Protein AF-A0A8B6GH45-F1 (afdb_monomer)

Mean predicted aligned error: 6.78 Å

Sequence (89 aa):
HECANDYVKCRDGIQCINRKHLCDGTKWYSKIDCADNSDEDPEFCKLHACASGHSKCRDGIHCFPDVSLCDGRRHFCPDGSDKNEDFCK

Secondary structure (DSSP, 8-state):
-PPPTTEEE-TTSS-EEEGGGSS-S-GGG----STTSGGG-HHHHHHSPPPTTEEE-TTSS-EEEGGGTTSS---S-TT-GGG-TTT--

Radius of gyration: 13.08 Å; Cα contacts (8 Å, |Δi|>4): 148; chains: 1; bounding box: 29×25×35 Å

Structure (mmCIF, N/CA/C/O backbone):
data_AF-A0A8B6GH45-F1
#
_entry.id   AF-A0A8B6GH45-F1
#
loop_
_atom_site.group_PDB
_atom_site.id
_atom_site.type_symbol
_atom_site.label_atom_id
_atom_site.label_alt_id
_atom_site.label_comp_id
_atom_site.label_asym_id
_atom_site.label_entity_id
_atom_site.label_seq_id
_atom_site.pdbx_PDB_ins_code
_atom_site.Cartn_x
_atom_site.Cartn_y
_atom_site.Cartn_z
_atom_site.occupancy
_atom_site.B_iso_or_equiv
_atom_site.auth_seq_id
_atom_site.auth_comp_id
_atom_site.auth_asym_id
_atom_site.auth_atom_id
_atom_site.pdbx_PDB_model_num
ATOM 1 N N . HIS A 1 1 ? -14.613 -4.875 16.784 1.00 64.88 1 HIS A N 1
ATOM 2 C CA . HIS A 1 1 ? -15.049 -4.230 15.531 1.00 64.88 1 HIS A CA 1
ATOM 3 C C . HIS A 1 1 ? -14.161 -4.750 14.414 1.00 64.88 1 HIS A C 1
ATOM 5 O O . HIS A 1 1 ? -12.942 -4.631 14.532 1.00 64.88 1 HIS A O 1
ATOM 11 N N . GLU A 1 2 ? -14.731 -5.421 13.422 1.00 82.25 2 GLU A N 1
ATOM 12 C CA . GLU A 1 2 ? -14.007 -5.916 12.244 1.00 82.25 2 GLU A CA 1
ATOM 13 C C . GLU A 1 2 ? -14.215 -4.933 11.092 1.00 82.25 2 GLU A C 1
ATOM 15 O O . GLU A 1 2 ? -15.277 -4.318 10.994 1.00 82.25 2 GLU A O 1
ATOM 20 N N . CYS A 1 3 ? -13.184 -4.729 10.272 1.00 89.62 3 CYS A N 1
ATOM 21 C CA . CYS A 1 3 ? -13.317 -3.892 9.085 1.00 89.62 3 CYS A CA 1
ATOM 22 C C . CYS A 1 3 ? -14.143 -4.636 8.024 1.00 89.62 3 CYS A C 1
ATOM 24 O O . CYS A 1 3 ? -14.174 -5.866 8.005 1.00 89.62 3 CYS A O 1
ATOM 26 N N . ALA A 1 4 ? -14.807 -3.892 7.139 1.00 90.25 4 ALA A N 1
ATOM 27 C CA . ALA A 1 4 ? -15.505 -4.478 5.998 1.00 90.25 4 ALA A CA 1
ATOM 28 C C . ALA A 1 4 ? -14.532 -5.219 5.058 1.00 90.25 4 ALA A C 1
ATOM 30 O O . ALA A 1 4 ? -13.317 -5.011 5.106 1.00 90.25 4 ALA A O 1
ATOM 31 N N . ASN A 1 5 ? -15.072 -6.053 4.166 1.00 85.50 5 ASN A N 1
ATOM 32 C CA . ASN A 1 5 ? -14.281 -6.660 3.093 1.00 85.50 5 ASN A CA 1
ATOM 33 C C . ASN A 1 5 ? -13.556 -5.575 2.277 1.00 85.50 5 ASN A C 1
ATOM 35 O O . ASN A 1 5 ? -14.101 -4.492 2.076 1.00 85.50 5 ASN A O 1
ATOM 39 N N . ASP A 1 6 ? -12.319 -5.861 1.862 1.00 88.25 6 ASP A N 1
ATOM 40 C CA . ASP A 1 6 ? -11.387 -4.917 1.218 1.00 88.25 6 ASP A CA 1
ATOM 41 C C . ASP A 1 6 ? -10.908 -3.739 2.087 1.00 88.25 6 ASP A C 1
ATOM 43 O O . ASP A 1 6 ? -10.186 -2.870 1.596 1.00 88.25 6 ASP A O 1
ATOM 47 N N . TYR A 1 7 ? -11.217 -3.724 3.387 1.00 91.94 7 TYR A N 1
ATOM 48 C CA . TYR A 1 7 ? -10.633 -2.781 4.341 1.00 91.94 7 TYR A CA 1
ATOM 49 C C . TYR A 1 7 ? -9.631 -3.469 5.268 1.00 91.94 7 TYR A C 1
ATOM 51 O O . TYR A 1 7 ? -9.798 -4.621 5.672 1.00 91.94 7 TYR A O 1
ATOM 59 N N . VAL A 1 8 ? -8.578 -2.739 5.622 1.00 92.25 8 VAL A N 1
ATOM 60 C CA . VAL A 1 8 ? -7.548 -3.164 6.569 1.00 92.25 8 VAL A CA 1
ATOM 61 C C . VAL A 1 8 ? -7.565 -2.224 7.757 1.00 92.25 8 VAL A C 1
ATOM 63 O O . VAL A 1 8 ? -7.719 -1.012 7.615 1.00 92.25 8 VAL A O 1
ATOM 66 N N . LYS A 1 9 ? -7.450 -2.806 8.946 1.00 93.62 9 LYS A N 1
ATOM 67 C CA . LYS A 1 9 ? -7.367 -2.050 10.186 1.00 93.62 9 LYS A CA 1
ATOM 68 C C . LYS A 1 9 ? -5.942 -1.538 10.357 1.00 93.62 9 LYS A C 1
ATOM 70 O O . LYS A 1 9 ? -5.024 -2.341 10.259 1.00 93.62 9 LYS A O 1
ATOM 75 N N . CYS A 1 10 ? -5.776 -0.253 10.643 1.00 93.19 10 CYS A N 1
ATOM 76 C CA . CYS A 1 10 ? -4.483 0.333 11.001 1.00 93.19 10 CYS A CA 1
ATOM 77 C C . CYS A 1 10 ? -3.896 -0.352 12.247 1.00 93.19 10 CYS A C 1
ATOM 79 O O . CYS A 1 10 ? -4.635 -0.975 13.019 1.00 93.19 10 CYS A O 1
ATOM 81 N N . ARG A 1 11 ? -2.583 -0.229 12.472 1.00 93.19 11 ARG A N 1
ATOM 82 C CA . ARG A 1 11 ? -1.884 -0.910 13.577 1.00 93.19 11 ARG A CA 1
ATOM 83 C C . ARG A 1 11 ? -2.463 -0.550 14.947 1.00 93.19 11 ARG A C 1
ATOM 85 O O . ARG A 1 11 ? -2.644 -1.447 15.765 1.00 93.19 11 ARG A O 1
ATOM 92 N N . ASP A 1 12 ? -2.807 0.715 15.175 1.00 90.75 12 ASP A N 1
ATOM 93 C CA . ASP A 1 12 ? -3.435 1.178 16.424 1.00 90.75 12 ASP A CA 1
ATOM 94 C C . ASP A 1 12 ? -4.876 0.658 16.622 1.00 90.75 12 ASP A C 1
ATOM 96 O O . ASP A 1 12 ? -5.452 0.691 17.706 1.00 90.75 12 ASP A O 1
ATOM 100 N N . GLY A 1 13 ? -5.484 0.113 15.569 1.00 90.56 13 GLY A N 1
ATOM 101 C CA . GLY A 1 13 ? -6.774 -0.554 15.655 1.00 90.56 13 GLY A CA 1
ATOM 102 C C . GLY A 1 13 ? -7.997 0.369 15.604 1.00 90.56 13 GLY A C 1
ATOM 103 O O . GLY A 1 13 ? -9.125 -0.132 15.588 1.00 90.56 13 GLY A O 1
ATOM 104 N N . ILE A 1 14 ? -7.789 1.689 15.562 1.00 90.56 14 ILE A N 1
ATOM 105 C CA . ILE A 1 14 ? -8.850 2.708 15.594 1.00 90.56 14 ILE A CA 1
ATOM 106 C C . ILE A 1 14 ? -9.512 2.905 14.226 1.00 90.56 14 ILE A C 1
ATOM 108 O O . ILE A 1 14 ? -10.731 3.050 14.141 1.00 90.56 14 ILE A O 1
ATOM 112 N N . GLN A 1 15 ? -8.721 2.908 13.153 1.00 92.00 15 GLN A N 1
ATOM 113 C CA . GLN A 1 15 ? -9.178 3.253 11.810 1.00 92.00 15 GLN A CA 1
ATOM 114 C C . GLN A 1 15 ? -9.133 2.041 10.873 1.00 92.00 15 GLN A C 1
ATOM 116 O O . GLN A 1 15 ? -8.249 1.189 10.969 1.00 92.00 15 GLN A O 1
ATOM 121 N N . CYS A 1 16 ? -10.092 1.979 9.951 1.00 93.25 16 CYS A N 1
ATOM 122 C CA . CYS A 1 16 ? -10.070 1.071 8.810 1.00 93.25 16 CYS A CA 1
ATOM 123 C C . CYS A 1 16 ? -9.834 1.889 7.539 1.00 93.25 16 CYS A C 1
ATOM 125 O O . CYS A 1 16 ? -10.557 2.854 7.284 1.00 93.25 16 CYS A O 1
ATOM 127 N N . ILE A 1 17 ? -8.867 1.480 6.729 1.00 91.69 17 ILE A N 1
ATOM 128 C CA . ILE A 1 17 ? -8.567 2.084 5.428 1.00 91.69 17 ILE A CA 1
ATOM 129 C C . ILE A 1 17 ? -8.852 1.080 4.319 1.00 91.69 17 ILE A C 1
ATOM 131 O O . ILE A 1 17 ? -8.878 -0.127 4.559 1.00 91.69 17 ILE A O 1
ATOM 135 N N . ASN A 1 18 ? -9.097 1.559 3.102 1.00 92.12 18 ASN A N 1
ATOM 136 C CA . ASN A 1 18 ? -9.230 0.647 1.971 1.00 92.12 18 ASN A CA 1
ATOM 137 C C . ASN A 1 18 ? -7.872 -0.017 1.705 1.00 92.12 18 ASN A C 1
ATOM 139 O O . ASN A 1 18 ? -6.851 0.662 1.720 1.00 92.12 18 ASN A O 1
ATOM 143 N N . ARG A 1 19 ? -7.848 -1.320 1.421 1.00 90.81 19 ARG A N 1
ATOM 144 C CA . ARG A 1 19 ? -6.608 -2.074 1.195 1.00 90.81 19 ARG A CA 1
ATOM 145 C C . ARG A 1 19 ? -5.763 -1.510 0.047 1.00 90.81 19 ARG A C 1
ATOM 147 O O . ARG A 1 19 ? -4.557 -1.698 0.050 1.00 90.81 19 ARG A O 1
ATOM 154 N N . LYS A 1 20 ? -6.368 -0.809 -0.920 1.00 88.00 20 LYS A N 1
ATOM 155 C CA . LYS A 1 20 ? -5.634 -0.135 -2.009 1.00 88.00 20 LYS A CA 1
ATOM 156 C C . LYS A 1 20 ? -4.784 1.052 -1.540 1.00 88.00 20 LYS A C 1
ATOM 158 O O . LYS A 1 20 ? -3.988 1.550 -2.317 1.00 88.00 20 LYS A O 1
ATOM 163 N N . HIS A 1 21 ? -5.034 1.529 -0.323 1.00 89.38 21 HIS A N 1
ATOM 164 C CA . HIS A 1 21 ? -4.285 2.590 0.348 1.00 89.38 21 HIS A CA 1
ATOM 165 C C . HIS A 1 21 ? -3.290 2.039 1.369 1.00 89.38 21 HIS A C 1
ATOM 167 O O . HIS A 1 21 ? -2.744 2.771 2.180 1.00 89.38 21 HIS A O 1
ATOM 173 N N . LEU A 1 22 ? -3.137 0.716 1.409 1.00 89.94 22 LEU A N 1
ATOM 174 C CA . LEU A 1 22 ? -2.163 0.076 2.263 1.00 89.94 22 LEU A CA 1
ATOM 175 C C . LEU A 1 22 ? -0.879 -0.106 1.457 1.00 89.94 22 LEU A C 1
ATOM 177 O O . LEU A 1 22 ? -0.883 -0.851 0.472 1.00 89.94 22 LEU A O 1
ATOM 181 N N . CYS A 1 23 ? 0.203 0.522 1.911 1.00 88.56 23 CYS A N 1
ATOM 182 C CA . CYS A 1 23 ? 1.532 0.436 1.314 1.00 88.56 23 CYS A CA 1
ATOM 183 C C . CYS A 1 23 ? 1.565 0.923 -0.140 1.00 88.56 23 CYS A C 1
ATOM 185 O O . CYS A 1 23 ? 2.287 0.349 -0.960 1.00 88.56 23 CYS A O 1
ATOM 187 N N . ASP A 1 24 ? 0.734 1.911 -0.486 1.00 83.19 24 ASP A N 1
ATOM 188 C CA . ASP A 1 24 ? 0.576 2.388 -1.864 1.00 83.19 24 ASP A CA 1
ATOM 189 C C . ASP A 1 24 ? 1.673 3.370 -2.296 1.00 83.19 24 ASP A C 1
ATOM 191 O O . ASP A 1 24 ? 1.807 3.664 -3.486 1.00 83.19 24 ASP A O 1
ATOM 195 N N . GLY A 1 25 ? 2.546 3.794 -1.374 1.00 75.31 25 GLY A N 1
ATOM 196 C CA . GLY A 1 25 ? 3.772 4.491 -1.744 1.00 75.31 25 GLY A CA 1
ATOM 197 C C . GLY A 1 25 ? 4.503 5.179 -0.595 1.00 75.31 25 GLY A C 1
ATOM 198 O O . GLY A 1 25 ? 3.924 5.631 0.380 1.00 75.31 25 GLY A O 1
ATOM 199 N N . THR A 1 26 ? 5.818 5.360 -0.756 1.00 59.25 26 THR A N 1
ATOM 200 C CA . THR A 1 26 ? 6.656 5.988 0.281 1.00 59.25 26 THR A CA 1
ATOM 201 C C . THR A 1 26 ? 6.138 7.354 0.751 1.00 59.25 26 THR A C 1
ATOM 203 O O . THR A 1 26 ? 5.685 8.184 -0.042 1.00 59.25 26 THR A O 1
ATOM 206 N N . LYS A 1 27 ? 6.354 7.627 2.049 1.00 52.91 27 LYS A N 1
ATOM 207 C CA . LYS A 1 27 ? 6.089 8.881 2.794 1.00 52.91 27 LYS A CA 1
ATOM 208 C C . LYS A 1 27 ? 6.400 10.201 2.060 1.00 52.91 27 LYS A C 1
ATOM 210 O O . LYS A 1 27 ? 5.951 11.258 2.493 1.00 52.91 27 LYS A O 1
ATOM 215 N N . TRP A 1 28 ? 7.174 10.157 0.976 1.00 49.91 28 TRP A N 1
ATOM 216 C CA . TRP A 1 28 ? 7.558 11.280 0.124 1.00 49.91 28 TRP A CA 1
ATOM 217 C C . TRP A 1 28 ? 6.375 11.997 -0.553 1.00 49.91 28 TRP A C 1
ATOM 219 O O . TRP A 1 28 ? 6.455 13.202 -0.774 1.00 49.91 28 TRP A O 1
ATOM 229 N N . TYR A 1 29 ? 5.258 11.300 -0.802 1.00 51.06 29 TYR A N 1
ATOM 230 C CA . TYR A 1 29 ? 3.997 11.908 -1.255 1.00 51.06 29 TYR A CA 1
ATOM 231 C C . TYR A 1 29 ? 2.905 11.894 -0.174 1.00 51.06 29 TYR A C 1
ATOM 233 O O . TYR A 1 29 ? 1.735 11.940 -0.511 1.00 51.06 29 TYR A O 1
ATOM 241 N N . SER A 1 30 ? 3.285 11.847 1.113 1.00 51.25 30 SER A N 1
ATOM 242 C CA . SER A 1 30 ? 2.496 12.205 2.311 1.00 51.25 30 SER A CA 1
ATOM 243 C C . SER A 1 30 ? 0.963 12.087 2.208 1.00 51.25 30 SER A C 1
ATOM 245 O O . SER A 1 30 ? 0.234 12.995 2.624 1.00 51.25 30 SER A O 1
ATOM 247 N N . LYS A 1 31 ? 0.455 10.967 1.695 1.00 68.38 31 LYS A N 1
ATOM 248 C CA . LYS A 1 31 ? -0.923 10.563 1.922 1.00 68.38 31 LYS A CA 1
ATOM 249 C C . LYS A 1 31 ? -0.865 9.643 3.129 1.00 68.38 31 LYS A C 1
ATOM 251 O O . LYS A 1 31 ? -0.235 8.600 3.085 1.00 68.38 31 LYS A O 1
ATOM 256 N N . ILE A 1 32 ? -1.374 10.147 4.244 1.00 82.00 32 ILE A N 1
ATOM 257 C CA . ILE A 1 32 ? -1.458 9.416 5.503 1.00 82.00 32 ILE A CA 1
ATOM 258 C C . ILE A 1 32 ? -2.886 8.895 5.547 1.00 82.00 32 ILE A C 1
ATOM 260 O O . ILE A 1 32 ? -3.812 9.661 5.821 1.00 82.00 32 ILE A O 1
ATOM 264 N N . ASP A 1 33 ? -3.078 7.629 5.192 1.00 88.81 33 ASP A N 1
ATOM 265 C CA . ASP A 1 33 ? -4.388 6.998 5.260 1.00 88.81 33 ASP A CA 1
ATOM 266 C C . ASP A 1 33 ? -4.671 6.518 6.673 1.00 88.81 33 ASP A C 1
ATOM 268 O O . ASP A 1 33 ? -5.785 6.708 7.158 1.00 88.81 33 ASP A O 1
ATOM 272 N N . CYS A 1 34 ? -3.676 5.961 7.361 1.00 90.94 34 CYS A N 1
ATOM 273 C CA . CYS A 1 34 ? -3.788 5.632 8.774 1.00 90.94 34 CYS A CA 1
ATOM 274 C C . CYS A 1 34 ? -3.252 6.770 9.644 1.00 90.94 34 CYS A C 1
ATOM 276 O O . CYS A 1 34 ? -2.114 7.191 9.482 1.00 90.94 34 CYS A O 1
ATOM 278 N N . ALA A 1 35 ? -4.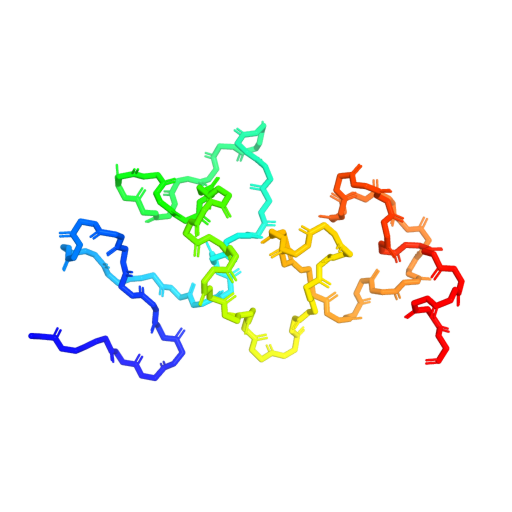019 7.224 10.638 1.00 89.56 35 ALA A N 1
ATOM 279 C CA . ALA A 1 35 ? -3.576 8.293 11.544 1.00 89.56 35 ALA A CA 1
ATOM 280 C C . ALA A 1 35 ? -2.268 7.982 12.310 1.00 89.56 35 ALA A C 1
ATOM 282 O O . ALA A 1 35 ? -1.554 8.902 12.705 1.00 89.56 35 ALA A O 1
ATOM 283 N N . ASP A 1 36 ? -1.944 6.700 12.510 1.00 90.25 36 ASP A N 1
ATOM 284 C CA . ASP A 1 36 ? -0.692 6.220 13.112 1.00 90.25 36 ASP A CA 1
ATOM 285 C C . ASP A 1 36 ? 0.431 5.980 12.084 1.00 90.25 36 ASP A C 1
ATOM 287 O O . ASP A 1 36 ? 1.502 5.482 12.433 1.00 90.25 36 ASP A O 1
ATOM 291 N N . ASN A 1 37 ? 0.197 6.337 10.818 1.00 88.88 37 ASN A N 1
ATOM 292 C CA . ASN A 1 37 ? 1.106 6.167 9.687 1.00 88.88 37 ASN A CA 1
ATOM 293 C C . ASN A 1 37 ? 1.511 4.707 9.410 1.00 88.88 37 ASN A C 1
ATOM 295 O O . ASN A 1 37 ? 2.518 4.460 8.737 1.00 88.88 37 ASN A O 1
ATOM 299 N N . SER A 1 38 ? 0.764 3.745 9.966 1.00 91.56 38 SER A N 1
ATOM 300 C CA . SER A 1 38 ? 1.056 2.316 9.836 1.00 91.56 38 SER A CA 1
ATOM 301 C C . SER A 1 38 ? 0.835 1.785 8.426 1.00 91.56 38 SER A C 1
ATOM 303 O O . SER A 1 38 ? 1.458 0.797 8.052 1.00 91.56 38 SER A O 1
ATOM 305 N N . ASP A 1 39 ? 0.013 2.470 7.639 1.00 90.06 39 ASP A N 1
ATOM 306 C CA . ASP A 1 39 ? -0.229 2.215 6.224 1.00 90.06 39 ASP A CA 1
ATOM 307 C C . ASP A 1 39 ? 1.045 2.211 5.377 1.00 90.06 39 ASP A C 1
ATOM 309 O O . ASP A 1 39 ? 1.119 1.447 4.425 1.00 90.06 39 ASP A O 1
ATOM 313 N N . GLU A 1 40 ? 2.063 2.976 5.775 1.00 88.00 40 GLU A N 1
ATOM 314 C CA . GLU A 1 40 ? 3.360 3.072 5.089 1.00 88.00 40 GLU A CA 1
ATOM 315 C C . GLU A 1 40 ? 4.532 2.611 5.975 1.00 88.00 40 GLU A C 1
ATOM 317 O O . GLU A 1 40 ? 5.694 2.984 5.774 1.00 88.00 40 GLU A O 1
ATOM 322 N N . ASP A 1 41 ? 4.238 1.822 7.013 1.00 89.06 41 ASP A N 1
ATOM 323 C CA . ASP A 1 41 ? 5.254 1.210 7.863 1.00 89.06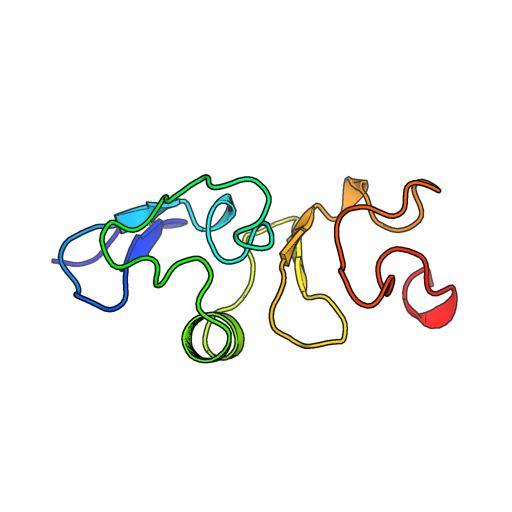 41 ASP A CA 1
ATOM 324 C C . ASP A 1 41 ? 5.759 -0.103 7.231 1.00 89.06 41 ASP A C 1
ATOM 326 O O . ASP A 1 41 ? 4.968 -1.021 7.006 1.00 89.06 41 ASP A O 1
ATOM 330 N N . PRO A 1 42 ? 7.075 -0.261 6.996 1.00 87.62 42 PRO A N 1
ATOM 331 C CA . PRO A 1 42 ? 7.623 -1.437 6.323 1.00 87.62 42 PRO A CA 1
ATOM 332 C C . PRO A 1 42 ? 7.304 -2.766 7.014 1.00 87.62 42 PRO A C 1
ATOM 334 O O . PRO A 1 42 ? 7.050 -3.770 6.349 1.00 87.62 42 PRO A O 1
ATOM 337 N N . GLU A 1 43 ? 7.310 -2.791 8.347 1.00 90.38 43 GLU A N 1
ATOM 338 C CA . GLU A 1 43 ? 7.031 -3.999 9.124 1.00 90.38 43 GLU A CA 1
ATOM 339 C C . GLU A 1 43 ? 5.539 -4.333 9.080 1.00 90.38 43 GLU A C 1
ATOM 341 O O . GLU A 1 43 ? 5.164 -5.500 8.990 1.00 90.38 43 GLU A O 1
ATOM 346 N N . PHE A 1 44 ? 4.671 -3.317 9.074 1.00 90.19 44 PHE A N 1
ATOM 347 C CA . PHE A 1 44 ? 3.237 -3.513 8.879 1.00 90.19 44 PHE A CA 1
ATOM 348 C C . PHE A 1 44 ? 2.918 -4.020 7.469 1.00 90.19 44 PHE A C 1
ATOM 350 O O . PHE A 1 44 ? 2.164 -4.981 7.301 1.00 90.19 44 PHE A O 1
ATOM 357 N N . CYS A 1 45 ? 3.552 -3.420 6.467 1.00 89.44 45 CYS A N 1
ATOM 358 C CA . CYS A 1 45 ? 3.384 -3.739 5.059 1.00 89.44 45 CYS A CA 1
ATOM 359 C C . CYS A 1 45 ? 3.827 -5.156 4.701 1.00 89.44 45 CYS A C 1
ATOM 361 O O . CYS A 1 45 ? 3.135 -5.861 3.963 1.00 89.44 45 CYS A O 1
ATOM 363 N N . LYS A 1 46 ? 4.937 -5.637 5.273 1.00 89.69 46 LYS A N 1
ATOM 364 C CA . LYS A 1 46 ? 5.387 -7.028 5.093 1.00 89.69 46 LYS A CA 1
ATOM 365 C C . LYS A 1 46 ? 4.333 -8.043 5.531 1.00 89.69 46 L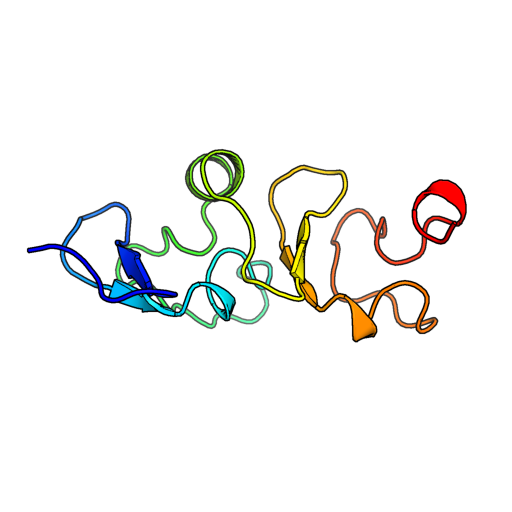YS A C 1
ATOM 367 O O . LYS A 1 46 ? 4.164 -9.060 4.861 1.00 89.69 46 LYS A O 1
ATOM 372 N N . LEU A 1 47 ? 3.609 -7.748 6.609 1.00 90.62 47 LEU A N 1
ATOM 373 C CA . LEU A 1 47 ? 2.599 -8.639 7.187 1.00 90.62 47 LEU A CA 1
ATOM 374 C C . LEU A 1 47 ? 1.283 -8.662 6.400 1.00 90.62 47 LEU A C 1
ATOM 376 O O . LEU A 1 47 ? 0.493 -9.590 6.565 1.00 90.62 47 LEU A O 1
ATOM 380 N N . HIS A 1 48 ? 1.039 -7.672 5.541 1.00 89.69 48 HIS A N 1
ATOM 381 C CA . HIS A 1 48 ? -0.215 -7.549 4.809 1.00 89.69 48 HIS A CA 1
ATOM 382 C C . HIS A 1 48 ? -0.051 -7.838 3.317 1.00 89.69 48 HIS A C 1
ATOM 384 O O . HIS A 1 48 ? 0.923 -7.447 2.677 1.00 89.69 48 HIS A O 1
ATOM 390 N N . ALA A 1 49 ? -1.038 -8.526 2.744 1.00 89.88 49 ALA A N 1
ATOM 391 C CA . ALA A 1 49 ? -1.159 -8.675 1.298 1.00 89.88 49 ALA A CA 1
ATOM 392 C C . ALA A 1 49 ? -1.692 -7.385 0.652 1.00 89.88 49 ALA A C 1
ATOM 394 O O . ALA A 1 49 ? -2.519 -6.686 1.249 1.00 89.88 49 ALA A O 1
ATOM 395 N N . CYS A 1 50 ? -1.270 -7.112 -0.581 1.00 89.00 50 CYS A N 1
ATOM 396 C CA . CYS A 1 50 ? -1.797 -6.003 -1.371 1.00 89.00 50 CYS A CA 1
ATOM 397 C C . CYS A 1 50 ? -3.286 -6.197 -1.698 1.00 89.00 50 CYS A C 1
ATOM 399 O O . CYS A 1 50 ? -3.844 -7.287 -1.534 1.00 89.00 50 CYS A O 1
ATOM 401 N N . ALA A 1 51 ? -3.947 -5.124 -2.129 1.00 90.25 51 ALA A N 1
ATOM 402 C CA . ALA A 1 51 ? -5.322 -5.195 -2.608 1.00 90.25 51 ALA A CA 1
ATOM 403 C C . ALA A 1 51 ? -5.454 -6.080 -3.851 1.00 90.25 51 ALA A C 1
ATOM 405 O O . ALA A 1 51 ? -4.498 -6.289 -4.594 1.00 90.25 51 ALA A O 1
ATOM 406 N N . SER A 1 52 ? -6.670 -6.553 -4.115 1.00 89.25 52 SER A N 1
ATOM 407 C CA . SER A 1 52 ? -6.988 -7.213 -5.381 1.00 89.25 52 SER A CA 1
ATOM 408 C C . SER A 1 52 ? -6.614 -6.306 -6.563 1.00 89.25 52 SER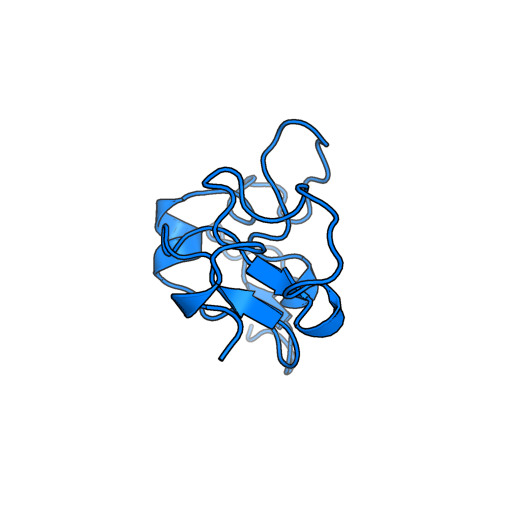 A C 1
ATOM 410 O O . SER A 1 52 ? -6.857 -5.096 -6.531 1.00 89.25 52 SER A O 1
ATOM 412 N N . GLY A 1 53 ? -5.987 -6.874 -7.595 1.00 85.88 53 GLY A N 1
ATOM 413 C CA .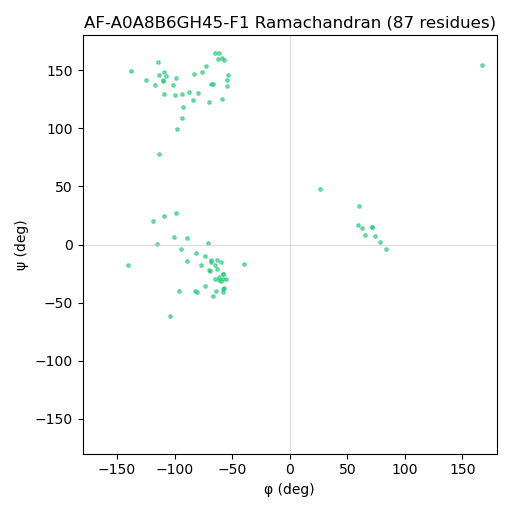 GLY A 1 53 ? -5.468 -6.106 -8.736 1.00 85.88 53 GLY A CA 1
ATOM 414 C C . GLY A 1 53 ? -4.236 -5.248 -8.416 1.00 85.88 53 GLY A C 1
ATOM 415 O O . GLY A 1 53 ? -3.920 -4.341 -9.184 1.00 85.88 53 GLY A O 1
ATOM 416 N N . HIS A 1 54 ? -3.569 -5.500 -7.286 1.00 86.69 54 HIS A N 1
ATOM 417 C CA . HIS A 1 54 ? -2.279 -4.915 -6.937 1.00 86.69 54 HIS A CA 1
ATOM 418 C C . HIS A 1 54 ? -1.271 -6.022 -6.638 1.00 86.69 54 HIS A C 1
ATOM 420 O O . HIS A 1 54 ? -1.589 -7.023 -5.992 1.00 86.69 54 HIS A O 1
ATOM 426 N N . SER A 1 55 ? -0.040 -5.792 -7.065 1.00 86.06 55 SER A N 1
ATOM 427 C CA . SER A 1 55 ? 1.091 -6.683 -6.87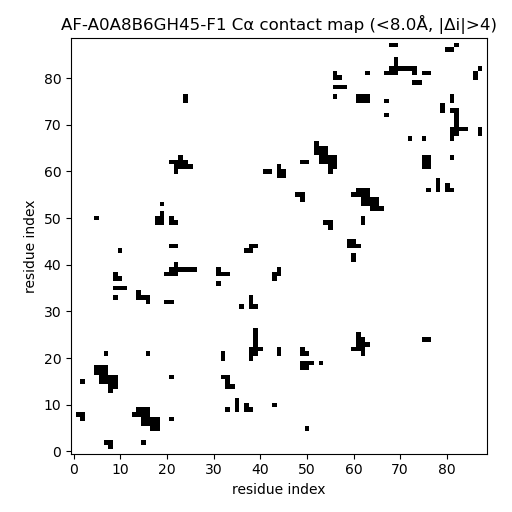6 1.00 86.06 55 SER A CA 1
ATOM 428 C C . SER A 1 55 ? 2.070 -6.078 -5.875 1.00 86.06 55 SER A C 1
ATOM 430 O O . SER A 1 55 ? 2.187 -4.860 -5.734 1.00 86.06 55 SER A O 1
ATOM 432 N N . LYS A 1 56 ? 2.751 -6.942 -5.121 1.00 86.62 56 LYS A N 1
ATOM 433 C CA . LYS A 1 56 ? 3.742 -6.529 -4.126 1.00 86.62 56 LYS A CA 1
ATOM 434 C C . LYS A 1 56 ? 5.105 -6.398 -4.799 1.00 86.62 56 LYS A C 1
ATOM 436 O O . LYS A 1 56 ? 5.533 -7.311 -5.503 1.00 86.62 56 LYS A O 1
ATOM 441 N N . CYS A 1 57 ? 5.790 -5.279 -4.576 1.00 84.31 57 CYS A N 1
ATOM 442 C CA . CYS A 1 57 ? 7.158 -5.060 -5.035 1.00 84.31 57 CYS A CA 1
ATOM 443 C C . CYS A 1 57 ? 8.091 -6.154 -4.506 1.00 84.31 57 CYS A C 1
ATOM 445 O O . CYS A 1 57 ? 7.822 -6.775 -3.476 1.00 84.31 57 CYS A O 1
ATOM 447 N N . ARG A 1 58 ? 9.238 -6.350 -5.163 1.00 82.31 58 ARG A N 1
ATOM 448 C CA . ARG A 1 58 ? 10.206 -7.394 -4.784 1.00 82.31 58 ARG A CA 1
ATOM 449 C C . ARG A 1 58 ? 10.737 -7.243 -3.358 1.00 82.31 58 ARG A C 1
ATOM 451 O O . ARG A 1 58 ? 11.011 -8.237 -2.697 1.00 82.31 58 ARG A O 1
ATOM 458 N N . ASP A 1 59 ? 10.831 -6.005 -2.889 1.00 80.88 59 ASP A N 1
ATOM 459 C CA . ASP A 1 59 ? 11.191 -5.640 -1.516 1.00 80.88 59 ASP A CA 1
ATOM 460 C C . ASP A 1 59 ? 10.166 -6.135 -0.466 1.00 80.88 59 ASP A C 1
ATOM 462 O O . ASP A 1 59 ? 10.429 -6.159 0.733 1.00 80.88 59 ASP A O 1
ATOM 466 N N . GLY A 1 60 ? 8.978 -6.572 -0.899 1.00 84.31 60 GLY A N 1
ATOM 467 C CA . GLY A 1 60 ? 7.954 -7.156 -0.031 1.00 84.31 60 GLY A CA 1
ATOM 468 C C . GLY A 1 60 ? 7.152 -6.133 0.783 1.00 84.31 60 GLY A C 1
ATOM 469 O O . GLY A 1 60 ? 6.290 -6.518 1.579 1.00 84.31 60 GLY A O 1
ATOM 470 N N . ILE A 1 61 ? 7.434 -4.846 0.586 1.00 86.31 61 ILE A N 1
ATOM 471 C CA . ILE A 1 61 ? 6.862 -3.738 1.351 1.00 86.31 61 ILE A CA 1
ATOM 472 C C . ILE A 1 61 ? 5.785 -3.027 0.529 1.00 86.31 61 ILE A C 1
ATOM 474 O O . ILE A 1 61 ? 4.621 -3.042 0.905 1.00 86.31 61 ILE A O 1
ATOM 478 N N . HIS A 1 62 ? 6.157 -2.468 -0.617 1.00 85.31 62 HIS A N 1
ATOM 479 C CA . HIS A 1 62 ? 5.283 -1.592 -1.397 1.00 85.31 62 HIS A CA 1
ATOM 480 C C . HIS A 1 62 ? 4.321 -2.381 -2.290 1.00 85.31 62 HIS A C 1
ATOM 482 O O . HIS A 1 62 ? 4.675 -3.439 -2.817 1.00 85.31 62 HIS A O 1
ATOM 488 N N . CYS A 1 63 ? 3.123 -1.846 -2.481 1.00 85.81 63 CYS A N 1
ATOM 489 C CA . CYS A 1 63 ? 2.095 -2.365 -3.366 1.00 85.81 63 CYS A CA 1
ATOM 490 C C . CYS A 1 63 ? 1.926 -1.435 -4.564 1.00 85.81 63 CYS A C 1
ATOM 492 O O . CYS A 1 63 ? 1.955 -0.216 -4.434 1.00 85.81 63 CYS A O 1
ATOM 494 N N . PHE A 1 64 ? 1.715 -2.012 -5.740 1.00 80.44 64 PHE A N 1
ATOM 495 C CA . PHE A 1 64 ? 1.499 -1.256 -6.964 1.00 80.44 64 PHE A CA 1
ATOM 496 C C . PHE A 1 64 ? 0.373 -1.877 -7.789 1.00 80.44 64 PHE A C 1
ATOM 498 O O . PHE A 1 64 ? 0.161 -3.087 -7.715 1.00 80.44 64 PHE A O 1
ATOM 505 N N . PRO A 1 65 ? -0.387 -1.081 -8.554 1.00 82.50 65 PRO A N 1
ATOM 506 C CA . PRO A 1 65 ? -1.475 -1.606 -9.366 1.00 82.50 65 PRO A CA 1
ATOM 507 C C . PRO A 1 65 ? -0.931 -2.471 -10.509 1.00 82.50 65 PRO A C 1
ATOM 509 O O . PRO A 1 65 ? 0.034 -2.101 -11.176 1.00 82.50 65 PRO A O 1
ATOM 512 N N . ASP A 1 66 ? -1.583 -3.605 -10.766 1.00 81.94 66 ASP A N 1
ATOM 513 C CA . ASP A 1 66 ? -1.119 -4.604 -11.742 1.00 81.94 66 ASP A CA 1
ATOM 514 C C . ASP A 1 66 ? -1.041 -4.032 -13.168 1.00 81.94 66 ASP A C 1
ATOM 5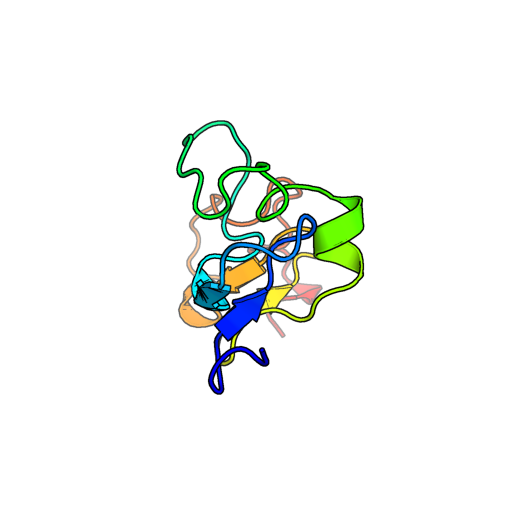16 O O . ASP A 1 66 ? -0.151 -4.356 -13.943 1.00 81.94 66 ASP A O 1
ATOM 520 N N . VAL A 1 67 ? -1.911 -3.066 -13.485 1.00 78.38 67 VAL A N 1
ATOM 521 C CA . VAL A 1 67 ? -1.902 -2.330 -14.763 1.00 78.38 67 VAL A CA 1
ATOM 522 C C . VAL A 1 67 ? -0.651 -1.478 -14.984 1.00 78.38 67 VAL A C 1
ATOM 524 O O . VAL A 1 67 ? -0.411 -1.027 -16.097 1.00 78.38 67 VAL A O 1
ATOM 527 N N . SER A 1 68 ? 0.112 -1.189 -13.928 1.00 73.44 68 SER A N 1
ATOM 528 C CA . SER A 1 68 ? 1.356 -0.419 -14.012 1.00 73.44 68 SER A CA 1
ATOM 529 C C . SER A 1 68 ? 2.593 -1.302 -14.137 1.00 73.44 68 SER A C 1
ATOM 531 O O . SER A 1 68 ? 3.693 -0.781 -14.329 1.00 73.44 68 SER A O 1
ATOM 533 N N . LEU A 1 69 ? 2.420 -2.623 -14.071 1.00 72.62 69 LEU A N 1
ATOM 534 C CA . LEU A 1 69 ? 3.466 -3.581 -14.386 1.00 72.62 69 LEU A CA 1
ATOM 535 C C . LEU A 1 69 ? 3.918 -3.358 -15.837 1.00 72.62 69 LEU A C 1
ATOM 537 O O . LEU A 1 69 ? 3.104 -3.368 -16.759 1.00 72.62 69 LEU A O 1
ATOM 541 N N . CYS A 1 70 ? 5.218 -3.143 -16.046 1.00 69.31 70 CYS A N 1
ATOM 542 C CA . CYS A 1 70 ? 5.813 -3.043 -17.386 1.00 69.31 70 CYS A CA 1
ATOM 543 C C . CYS A 1 70 ? 5.306 -1.874 -18.259 1.00 69.31 70 CYS A C 1
ATOM 545 O O . CYS A 1 70 ? 5.624 -1.825 -19.445 1.00 69.31 70 CYS A O 1
ATOM 547 N N . ASP A 1 71 ? 4.603 -0.884 -17.694 1.00 69.94 71 ASP A N 1
ATOM 548 C CA . ASP A 1 71 ? 4.087 0.293 -18.427 1.00 69.94 71 ASP A CA 1
ATOM 549 C C . ASP A 1 71 ? 5.203 1.277 -18.856 1.00 69.94 71 ASP A C 1
ATOM 551 O O . ASP A 1 71 ? 4.974 2.340 -19.429 1.00 69.94 71 ASP A O 1
ATOM 555 N N . GLY A 1 72 ? 6.470 0.969 -18.562 1.00 60.44 72 GLY A N 1
ATOM 556 C CA . GLY A 1 72 ? 7.594 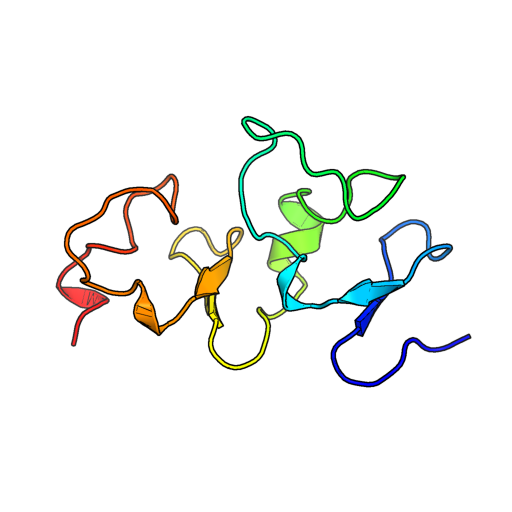1.830 -18.929 1.00 60.44 72 GLY A CA 1
ATOM 557 C C . GLY A 1 72 ? 7.720 3.097 -18.069 1.00 60.44 72 GLY A C 1
ATOM 558 O O . GLY A 1 72 ? 8.626 3.902 -18.303 1.00 60.44 72 GLY A O 1
ATOM 559 N N . ARG A 1 73 ? 6.933 3.246 -16.996 1.00 62.56 73 ARG A N 1
ATOM 560 C CA . ARG A 1 73 ? 7.070 4.284 -15.950 1.00 62.56 73 ARG A CA 1
ATOM 561 C C . ARG A 1 73 ? 7.733 3.711 -14.694 1.00 62.56 73 ARG A C 1
ATOM 563 O O . ARG A 1 73 ? 7.464 2.575 -14.355 1.00 62.56 73 ARG A O 1
ATOM 570 N N . ARG A 1 74 ? 8.677 4.438 -14.071 1.00 56.94 74 ARG A N 1
ATOM 571 C CA . ARG A 1 74 ? 9.461 3.970 -12.901 1.00 56.94 74 ARG A CA 1
ATOM 572 C C . ARG A 1 74 ? 9.086 4.802 -11.681 1.00 56.94 74 ARG A C 1
ATOM 574 O O . ARG A 1 74 ? 9.774 5.768 -11.368 1.00 56.94 74 ARG A O 1
ATOM 581 N N . HIS A 1 75 ? 7.942 4.500 -11.085 1.00 62.47 75 HIS A N 1
ATOM 582 C CA . HIS A 1 75 ? 7.407 5.336 -10.004 1.00 62.47 75 HIS A CA 1
ATOM 583 C C . HIS A 1 75 ? 6.777 4.546 -8.860 1.00 62.47 75 HIS A C 1
ATOM 585 O O . HIS A 1 75 ? 6.622 5.116 -7.785 1.00 62.47 75 HIS A O 1
ATOM 591 N N . PHE A 1 76 ? 6.442 3.267 -9.058 1.00 70.19 76 PHE A N 1
ATOM 592 C CA . PHE A 1 76 ? 5.633 2.539 -8.083 1.00 70.19 76 PHE A CA 1
ATOM 593 C C . PHE A 1 76 ? 6.463 1.702 -7.106 1.00 70.19 76 PHE A C 1
ATOM 595 O O . PHE A 1 76 ? 6.181 1.724 -5.912 1.00 70.19 76 PHE A O 1
ATOM 602 N N . CYS A 1 77 ? 7.525 1.027 -7.565 1.00 75.38 77 CYS A N 1
ATOM 603 C CA . CYS A 1 77 ? 8.465 0.374 -6.656 1.00 75.38 77 CYS A CA 1
ATOM 604 C C . CYS A 1 77 ? 9.720 1.240 -6.469 1.00 75.38 77 CYS A C 1
ATOM 606 O O . CYS A 1 77 ? 10.375 1.579 -7.458 1.00 75.38 77 CYS A O 1
ATOM 608 N N . PRO A 1 78 ? 10.143 1.538 -5.226 1.00 71.94 78 PRO A N 1
ATOM 609 C CA . PRO A 1 78 ? 11.398 2.256 -4.988 1.00 71.94 78 PRO A CA 1
ATOM 610 C C . PRO A 1 78 ? 12.629 1.454 -5.436 1.00 71.94 78 PRO A C 1
ATOM 612 O O . PRO A 1 78 ? 13.614 2.032 -5.886 1.00 71.94 78 PRO A O 1
ATOM 615 N N . ASP A 1 79 ? 12.547 0.122 -5.394 1.00 71.12 79 ASP A N 1
ATOM 616 C CA . ASP A 1 79 ? 13.560 -0.792 -5.943 1.00 71.12 79 ASP A CA 1
ATOM 617 C C . ASP A 1 79 ? 13.534 -0.847 -7.491 1.00 71.12 79 ASP A C 1
ATOM 619 O O . ASP A 1 79 ? 14.433 -1.378 -8.139 1.00 71.12 79 ASP A O 1
ATOM 623 N N . GLY A 1 80 ? 12.514 -0.263 -8.131 1.00 69.62 80 GLY A N 1
ATOM 624 C CA . GLY A 1 80 ? 12.314 -0.318 -9.580 1.00 69.62 80 GLY A CA 1
ATOM 625 C C . GLY A 1 80 ? 11.874 -1.690 -10.094 1.00 69.62 80 GLY A C 1
ATOM 626 O O . GLY A 1 80 ? 11.966 -1.943 -11.297 1.00 69.62 80 GLY A O 1
ATOM 627 N N . SER A 1 81 ? 11.426 -2.579 -9.201 1.00 72.81 81 SER A N 1
ATOM 628 C CA . SER A 1 81 ? 10.996 -3.934 -9.551 1.00 72.81 81 SER A CA 1
ATOM 629 C C . SER A 1 81 ? 9.775 -3.955 -10.481 1.00 72.81 81 SER A C 1
ATOM 631 O O . SER A 1 81 ? 9.601 -4.928 -11.206 1.00 72.81 81 SER A O 1
ATOM 633 N N . ASP A 1 82 ? 8.991 -2.871 -10.525 1.00 67.12 82 ASP A N 1
ATOM 634 C CA . ASP A 1 82 ? 7.861 -2.646 -11.443 1.00 67.12 82 ASP A CA 1
ATOM 635 C C . ASP A 1 82 ? 8.257 -2.675 -12.934 1.00 67.12 82 ASP A C 1
ATOM 637 O O . ASP A 1 82 ? 7.400 -2.810 -13.808 1.00 67.12 82 ASP A O 1
ATOM 641 N N . LYS A 1 83 ? 9.560 -2.588 -13.231 1.00 65.50 83 LYS A N 1
ATOM 642 C CA . LYS A 1 83 ? 10.132 -2.691 -14.583 1.00 65.50 83 LYS A CA 1
ATOM 643 C C . LYS A 1 83 ? 11.035 -3.896 -14.808 1.00 65.50 83 LYS A C 1
ATOM 645 O O . LYS A 1 83 ? 11.638 -4.003 -15.876 1.00 65.50 83 LYS A O 1
ATOM 650 N N . ASN A 1 84 ? 11.230 -4.744 -13.806 1.00 65.75 84 ASN A N 1
ATOM 651 C CA . ASN A 1 84 ? 12.171 -5.839 -13.957 1.00 65.75 84 ASN A CA 1
ATOM 652 C C . ASN A 1 84 ? 11.590 -6.865 -14.942 1.00 65.75 84 ASN A C 1
ATOM 654 O O . ASN A 1 84 ? 10.504 -7.380 -14.698 1.00 65.75 84 ASN A O 1
ATOM 658 N N . GLU A 1 85 ? 12.300 -7.177 -16.032 1.00 59.50 85 GLU A N 1
ATOM 659 C CA . GLU A 1 85 ? 11.801 -8.077 -17.090 1.00 59.50 85 GLU A CA 1
ATOM 660 C C . GLU A 1 85 ? 11.430 -9.471 -16.561 1.00 59.50 85 GLU A C 1
ATOM 662 O O . GLU A 1 85 ? 10.501 -10.091 -17.062 1.00 59.50 85 GLU A O 1
ATOM 667 N N . ASP A 1 86 ? 12.085 -9.949 -15.497 1.00 62.47 86 ASP A N 1
ATOM 668 C CA . ASP A 1 86 ? 11.712 -11.200 -14.820 1.00 62.47 86 ASP A CA 1
ATOM 669 C C . ASP A 1 86 ? 10.387 -11.130 -14.050 1.00 62.47 86 ASP A C 1
ATOM 671 O O . ASP A 1 86 ? 9.788 -12.165 -13.779 1.00 62.47 86 ASP A O 1
ATOM 675 N N . PHE A 1 87 ? 9.943 -9.928 -13.687 1.00 63.84 87 PHE A N 1
ATOM 676 C CA . PHE A 1 87 ? 8.641 -9.669 -13.070 1.00 63.84 87 PHE A CA 1
ATOM 677 C C . PHE A 1 87 ? 7.552 -9.409 -14.131 1.00 63.84 87 PHE A C 1
ATOM 679 O O . PHE A 1 87 ? 6.370 -9.462 -13.820 1.00 63.84 87 PHE A O 1
ATOM 686 N N . CYS A 1 88 ? 7.964 -9.169 -15.381 1.00 63.75 88 CYS A N 1
ATOM 687 C CA . CYS A 1 88 ? 7.143 -8.874 -16.558 1.00 63.75 88 CYS A CA 1
ATOM 688 C C . CYS A 1 88 ? 6.900 -10.096 -17.468 1.00 63.75 88 CYS A C 1
ATOM 690 O O . CYS A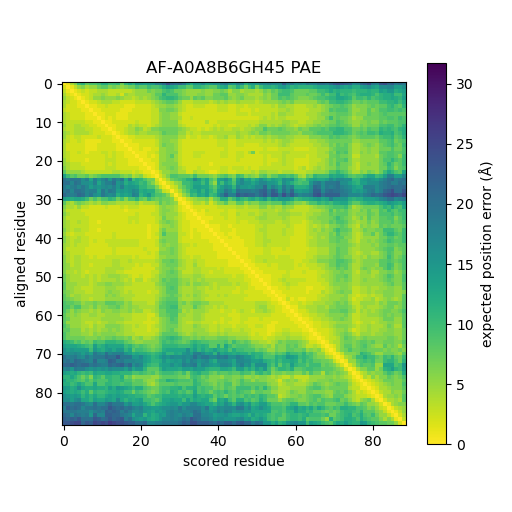 1 88 ? 6.757 -9.930 -18.681 1.00 63.75 88 CYS A O 1
ATOM 692 N N . LYS A 1 89 ? 6.918 -11.317 -16.919 1.00 56.69 89 LYS A N 1
ATOM 693 C CA . LYS A 1 89 ? 6.739 -12.564 -17.685 1.00 56.69 89 LYS A CA 1
ATOM 694 C C . LYS A 1 89 ? 5.322 -13.106 -17.606 1.00 56.69 89 LYS A C 1
ATOM 696 O O . LYS A 1 89 ? 4.775 -13.140 -16.483 1.00 56.69 89 LYS A O 1
#

Solvent-accessible surface area (backbone atoms only — not comparable to full-atom values): 5358 Å² total; per-residue (Å²): 137,81,62,58,91,71,38,40,64,31,82,90,63,82,50,66,37,53,27,74,58,40,14,53,54,68,76,88,71,68,75,69,74,27,96,82,47,35,31,65,28,60,74,53,20,53,76,49,80,50,27,90,73,33,41,65,30,84,87,46,33,38,19,34,54,52,85,51,52,59,66,84,61,88,78,58,29,96,87,42,43,44,62,36,66,86,74,65,113

Organism: Mytilus galloprovincialis (NCBI:txid29158)

InterPro domains:
  IPR002172 Low-density lipoprotein (LDL) receptor class A repeat [PS50068] (2-46)
  IPR002172 Low-density lipoprotein (LDL) receptor class A repeat [PS50068] (49-89)
  IPR002172 Low-density lipoprotein (LDL) receptor class A repeat [SM00192] (2-47)
  IPR002172 Low-density lipoprotein (LDL) receptor class A repeat [SM00192] (49-89)
  IPR036055 LDL receptor-like superfamily [G3DSA:4.10.400.10] (1-45)
  IPR036055 LDL receptor-like superfamily [G3DSA:4.10.400.10] (46-89)
  IPR036055 LDL receptor-like superfamily [SSF57424] (2-53)

Foldseek 3Di:
DDDDPQWDAAPVRPDIFGLQQQQQDDCPVPPQRDPVSSSNPQVSQLVDDGGVQWDAAPSSRHIYGVVQQCPPDQGGDPVSSSNDVVNVD

pLDDT: mean 80.23, std 12.3, range [49.91, 93.62]

Nearest PDB structures (foldseek):
  8jxg-assembly1_A  TM=5.931E-01  e=1.210E-05  Rattus norvegicus
  8juu-assembly1_B  TM=5.893E-01  e=5.173E-05  Rattus norvegicus
  8jxa-assembly1_A  TM=6.019E-01  e=8.775E-05  Rattus norvegicus
  7qbe-assembly2_D  TM=4.108E-01  e=1.304E-04  Homo sapiens
  8jxb-assembly1_B  TM=4.170E-01  e=2.363E-04  Rattus norvegicus